Protein AF-A0A9R1W479-F1 (afdb_monomer_lite)

pLDDT: mean 74.71, std 11.77, range [44.03, 88.69]

Organism: Lactuca sativa (NCBI:txid4236)

Structure (mmCIF, N/CA/C/O backbone):
data_AF-A0A9R1W479-F1
#
_entry.id   AF-A0A9R1W479-F1
#
loop_
_atom_site.group_PDB
_atom_site.id
_atom_site.type_symbol
_atom_site.label_atom_id
_atom_site.label_alt_id
_atom_site.label_comp_id
_atom_site.label_asym_id
_atom_site.label_entity_id
_atom_site.label_seq_id
_atom_site.pdbx_PDB_ins_code
_atom_site.Cartn_x
_atom_site.Cartn_y
_atom_site.Cartn_z
_atom_site.occupancy
_atom_site.B_iso_or_equiv
_atom_site.auth_seq_id
_atom_site.auth_comp_id
_atom_site.auth_asym_id
_atom_site.auth_atom_id
_atom_site.pdbx_PDB_model_num
ATOM 1 N N . MET A 1 1 ? -1.456 -1.342 -19.297 1.00 56.75 1 MET A N 1
ATOM 2 C CA . MET A 1 1 ? -1.385 -2.777 -19.645 1.00 56.75 1 MET A CA 1
ATOM 3 C C . MET A 1 1 ? -1.404 -3.567 -18.344 1.00 56.75 1 MET A C 1
ATOM 5 O O . MET A 1 1 ? -0.732 -3.141 -17.411 1.00 56.75 1 MET A O 1
ATOM 9 N N . PHE A 1 2 ? -2.199 -4.636 -18.264 1.00 70.94 2 PHE A N 1
ATOM 10 C CA . PHE A 1 2 ? -2.259 -5.520 -17.095 1.00 70.94 2 PHE A CA 1
ATOM 11 C C . PHE A 1 2 ? -1.906 -6.948 -17.519 1.00 70.94 2 PHE A C 1
ATOM 13 O O . PHE A 1 2 ? -2.294 -7.371 -18.608 1.00 70.94 2 PHE A O 1
ATOM 20 N N . THR A 1 3 ? -1.182 -7.674 -16.677 1.00 74.75 3 THR A N 1
ATOM 21 C CA . THR A 1 3 ? -0.827 -9.084 -16.856 1.00 74.75 3 THR A CA 1
ATOM 22 C C . THR A 1 3 ? -1.346 -9.892 -15.671 1.00 74.75 3 THR A C 1
ATOM 24 O O . THR A 1 3 ? -1.428 -9.390 -14.552 1.00 74.75 3 THR A O 1
ATOM 27 N N . ILE A 1 4 ? -1.753 -11.135 -15.924 1.00 77.50 4 ILE A N 1
ATOM 28 C CA . ILE A 1 4 ? -2.236 -12.050 -14.885 1.00 77.50 4 ILE A CA 1
ATOM 29 C C . ILE A 1 4 ? -1.119 -13.042 -14.584 1.00 77.50 4 ILE A C 1
ATOM 31 O O . ILE A 1 4 ? -0.541 -13.640 -15.490 1.00 77.50 4 ILE A O 1
ATOM 35 N N . GLU A 1 5 ? -0.807 -13.179 -13.306 1.00 79.12 5 GLU A N 1
ATOM 36 C CA . GLU A 1 5 ? 0.248 -14.041 -12.791 1.00 79.12 5 GLU A CA 1
ATOM 37 C C . GLU A 1 5 ? -0.298 -15.439 -12.441 1.00 79.12 5 GLU A C 1
ATOM 39 O O . GLU A 1 5 ? -1.512 -15.647 -12.369 1.00 79.12 5 GLU A O 1
ATOM 44 N N . GLN A 1 6 ? 0.585 -16.425 -12.248 1.00 77.75 6 GLN A N 1
ATOM 45 C CA . GLN A 1 6 ? 0.211 -17.832 -12.055 1.00 77.75 6 GLN A CA 1
ATOM 46 C C . GLN A 1 6 ? -0.726 -18.056 -10.854 1.00 77.75 6 GLN A C 1
ATOM 48 O O . GLN A 1 6 ? -1.545 -18.975 -10.888 1.00 77.75 6 GLN A O 1
ATOM 53 N N . PHE A 1 7 ? -0.668 -17.200 -9.829 1.00 79.38 7 PHE A N 1
ATOM 54 C CA . PHE A 1 7 ? -1.554 -17.253 -8.662 1.00 79.38 7 PHE A 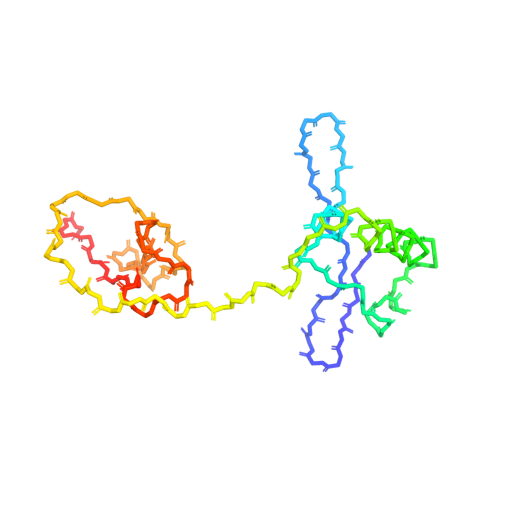CA 1
ATOM 55 C C . PHE A 1 7 ? -2.804 -16.371 -8.804 1.00 79.38 7 PHE A C 1
ATOM 57 O O . PHE A 1 7 ? -3.419 -16.003 -7.807 1.00 79.38 7 PHE A O 1
ATOM 64 N N . SER A 1 8 ? -3.203 -16.037 -10.037 1.00 79.12 8 SER A N 1
ATOM 65 C CA . SER A 1 8 ? -4.355 -15.169 -10.343 1.00 79.12 8 SER A CA 1
ATOM 66 C C . SER A 1 8 ? -4.241 -13.748 -9.779 1.00 79.12 8 SER A C 1
ATOM 68 O O . SER A 1 8 ? -5.241 -13.044 -9.647 1.00 79.12 8 SER A O 1
ATOM 70 N N . ASN A 1 9 ? -3.022 -13.293 -9.486 1.00 81.25 9 ASN A N 1
ATOM 71 C CA . ASN A 1 9 ? -2.770 -11.897 -9.150 1.00 81.25 9 ASN A CA 1
ATOM 72 C C . ASN A 1 9 ? -2.760 -11.053 -10.432 1.00 81.25 9 ASN A C 1
ATOM 74 O O . ASN A 1 9 ? -2.122 -11.424 -11.419 1.00 81.25 9 ASN A O 1
ATOM 78 N N . LEU A 1 10 ? -3.433 -9.902 -10.411 1.00 85.06 10 LEU A N 1
ATOM 79 C CA . LEU A 1 10 ? -3.390 -8.924 -11.497 1.00 85.06 10 LEU A CA 1
ATOM 80 C C . LEU A 1 10 ? -2.239 -7.939 -11.255 1.00 85.06 10 LEU A C 1
ATOM 82 O O . LEU A 1 10 ? -2.209 -7.256 -10.233 1.00 85.06 10 LEU A O 1
ATOM 86 N N . ILE A 1 11 ? -1.314 -7.836 -12.205 1.00 83.06 11 ILE A N 1
ATOM 87 C CA . ILE A 1 11 ? -0.179 -6.910 -12.164 1.00 83.06 11 ILE A CA 1
ATOM 88 C C . ILE A 1 11 ? -0.380 -5.842 -13.237 1.00 83.06 11 ILE A C 1
ATOM 90 O O . ILE A 1 11 ? -0.671 -6.151 -14.388 1.00 83.06 11 ILE A O 1
ATOM 94 N N . GLY A 1 12 ? -0.193 -4.571 -12.893 1.00 84.75 12 GLY A N 1
ATOM 95 C CA . GLY A 1 12 ? -0.149 -3.498 -13.881 1.00 84.75 12 GLY A CA 1
ATOM 96 C C . GLY A 1 12 ? 0.151 -2.139 -13.271 1.00 84.75 12 GLY A C 1
ATOM 97 O O . GLY A 1 12 ? 0.397 -2.015 -12.072 1.00 84.75 12 GLY A O 1
ATOM 98 N N . SER A 1 13 ? 0.143 -1.120 -14.124 1.00 83.69 13 SER A N 1
ATOM 99 C CA . SER A 1 13 ? 0.418 0.261 -13.727 1.00 83.69 13 SER A CA 1
ATOM 100 C C . SER A 1 13 ? -0.869 0.986 -13.344 1.00 83.69 13 SER A C 1
ATOM 102 O O . SER A 1 13 ? -1.862 0.920 -14.071 1.00 83.69 13 SER A O 1
ATOM 104 N N . VAL A 1 14 ? -0.832 1.715 -12.228 1.00 88.12 14 VAL A N 1
ATOM 105 C CA . VAL A 1 14 ? -1.948 2.532 -11.739 1.00 88.12 14 VAL A CA 1
ATOM 106 C C . VAL A 1 14 ? -1.584 4.004 -11.883 1.00 88.12 14 VAL A C 1
ATOM 108 O O . VAL A 1 14 ? -0.592 4.466 -11.318 1.00 88.12 14 VAL A O 1
ATOM 111 N N . TYR A 1 15 ? -2.416 4.732 -12.626 1.00 88.12 15 TYR A N 1
ATOM 112 C CA . TYR A 1 15 ? -2.314 6.176 -12.797 1.00 88.12 15 TYR A CA 1
ATOM 113 C C . TYR A 1 15 ? -3.508 6.845 -12.136 1.00 88.12 15 TYR A C 1
ATOM 115 O O . TYR A 1 15 ? -4.636 6.370 -12.268 1.00 88.12 15 TYR A O 1
ATOM 123 N N . TYR A 1 16 ? -3.262 7.955 -11.454 1.00 87.75 16 TYR A N 1
ATOM 124 C CA . TYR A 1 16 ? -4.319 8.778 -10.886 1.00 87.75 16 TYR A CA 1
ATOM 125 C C . TYR A 1 16 ? -4.114 10.242 -11.269 1.00 87.75 16 TYR A C 1
ATOM 127 O O . TYR A 1 16 ? -2.986 10.709 -11.433 1.00 87.75 16 TYR A O 1
ATOM 135 N N . SER A 1 17 ? -5.218 10.958 -11.458 1.00 87.94 17 SER A N 1
ATOM 136 C CA . SER A 1 17 ? -5.216 12.392 -11.733 1.00 87.94 17 SER A CA 1
ATOM 137 C C . SER A 1 17 ? -5.209 13.154 -10.413 1.00 87.94 17 SER A C 1
ATOM 139 O O . SER A 1 17 ? -6.198 13.135 -9.682 1.00 87.94 17 SER A O 1
ATOM 141 N N . ASP A 1 18 ? -4.100 13.821 -10.116 1.00 76.88 18 ASP A N 1
ATOM 142 C CA . ASP A 1 18 ? -3.984 14.759 -8.999 1.00 76.88 18 ASP A CA 1
ATOM 143 C C . ASP A 1 18 ? -3.790 16.159 -9.587 1.00 76.88 18 ASP A C 1
ATOM 145 O O . ASP A 1 18 ? -2.665 16.605 -9.837 1.00 76.88 18 ASP A O 1
ATOM 149 N N . GLY A 1 19 ? -4.914 16.786 -9.945 1.00 79.00 19 GLY A N 1
ATOM 150 C CA . GLY A 1 19 ? -4.951 18.023 -10.727 1.00 79.00 19 GLY A CA 1
ATOM 151 C C . GLY A 1 19 ? -4.759 17.785 -12.230 1.00 79.00 19 GLY A C 1
ATOM 152 O O . GLY A 1 19 ? -5.358 16.877 -12.803 1.00 79.00 19 GLY A O 1
ATOM 153 N N . GLU A 1 20 ? -3.930 18.608 -12.880 1.00 73.19 20 GLU A N 1
ATOM 154 C CA . GLU A 1 20 ? -3.738 18.607 -14.344 1.00 73.19 20 GLU A CA 1
ATOM 155 C C . GLU A 1 20 ? -2.803 17.504 -14.876 1.00 73.19 20 GLU A C 1
ATOM 157 O O . GLU A 1 20 ? -2.686 17.330 -16.088 1.00 73.19 20 GLU A O 1
ATOM 162 N N . SER A 1 21 ? -2.132 16.739 -14.005 1.00 75.19 21 SER A N 1
ATOM 163 C CA . SER A 1 21 ? -1.159 15.719 -14.425 1.00 75.19 21 SER A CA 1
ATOM 164 C C . SER A 1 21 ? -1.543 14.315 -13.962 1.00 75.19 21 SER A C 1
ATOM 166 O O . SER A 1 21 ? -1.898 14.096 -12.801 1.00 75.19 21 SER A O 1
ATOM 168 N N . ALA A 1 22 ? -1.453 13.348 -14.880 1.00 80.75 22 ALA A N 1
ATOM 169 C CA . ALA A 1 22 ? -1.548 11.933 -14.549 1.00 80.75 22 ALA A CA 1
ATOM 170 C C . ALA A 1 22 ? -0.264 11.517 -13.829 1.00 80.75 22 ALA A C 1
ATOM 172 O O . ALA A 1 22 ? 0.823 11.551 -14.411 1.00 80.75 22 ALA A O 1
ATOM 173 N N . LYS A 1 23 ? -0.388 11.133 -12.560 1.00 83.69 23 LYS A N 1
ATOM 174 C CA . LYS A 1 23 ? 0.741 10.672 -11.764 1.00 83.69 23 LYS A CA 1
ATOM 175 C C . LYS A 1 23 ? 0.760 9.151 -11.694 1.00 83.69 23 LYS A C 1
ATOM 177 O O . LYS A 1 23 ? -0.274 8.507 -11.523 1.00 83.69 23 LYS A O 1
ATOM 182 N N . ASP A 1 24 ? 1.956 8.589 -11.816 1.00 86.50 24 ASP A N 1
ATOM 183 C CA . ASP A 1 24 ? 2.200 7.159 -11.639 1.00 86.50 24 ASP A CA 1
ATOM 184 C C . ASP A 1 24 ? 2.302 6.840 -10.141 1.00 86.50 24 ASP A C 1
ATOM 186 O O . ASP A 1 24 ? 3.157 7.384 -9.430 1.00 86.50 24 ASP A O 1
ATOM 190 N N . LEU A 1 25 ? 1.418 5.967 -9.655 1.00 87.25 25 LEU A N 1
ATOM 191 C CA . LEU A 1 25 ? 1.386 5.570 -8.250 1.00 87.25 25 LEU A CA 1
ATOM 192 C C . LEU A 1 25 ? 2.649 4.799 -7.847 1.00 87.25 25 LEU A C 1
ATOM 194 O O . LEU A 1 25 ? 3.199 5.038 -6.772 1.00 87.25 25 LEU A O 1
ATOM 198 N N . ALA A 1 26 ? 3.138 3.898 -8.704 1.00 86.88 26 ALA A N 1
ATOM 199 C CA . ALA A 1 26 ? 4.316 3.091 -8.403 1.00 86.88 26 ALA A CA 1
ATOM 200 C C . ALA A 1 26 ? 5.566 3.970 -8.292 1.00 86.88 26 ALA A C 1
ATOM 202 O O . ALA A 1 26 ? 6.391 3.761 -7.400 1.00 86.88 26 ALA A O 1
ATOM 203 N N . MET A 1 27 ? 5.672 4.992 -9.148 1.00 85.75 27 MET A N 1
ATOM 204 C CA . MET A 1 27 ? 6.772 5.954 -9.092 1.00 85.75 27 MET A CA 1
ATOM 205 C C . MET A 1 27 ? 6.810 6.684 -7.748 1.00 85.75 27 MET A C 1
ATOM 207 O O . MET A 1 27 ? 7.832 6.664 -7.065 1.00 85.75 27 MET A O 1
ATOM 211 N N . GLN A 1 28 ? 5.679 7.246 -7.318 1.00 86.75 28 GLN A N 1
ATOM 212 C CA . GLN A 1 28 ? 5.616 7.986 -6.057 1.00 86.75 28 GLN A CA 1
ATOM 213 C C . GLN A 1 28 ? 5.875 7.114 -4.835 1.00 86.75 28 GLN A C 1
ATOM 215 O O . GLN A 1 28 ? 6.516 7.562 -3.885 1.00 86.75 28 GLN A O 1
ATOM 220 N N . LEU A 1 29 ? 5.399 5.868 -4.834 1.00 86.62 29 LEU A N 1
ATOM 221 C CA . LEU A 1 29 ? 5.667 4.946 -3.732 1.00 86.62 29 LEU A CA 1
ATOM 222 C C . LEU A 1 29 ? 7.161 4.614 -3.624 1.00 86.62 29 LEU A C 1
ATOM 224 O O . LEU A 1 29 ? 7.674 4.485 -2.513 1.00 86.62 29 LEU A O 1
ATOM 228 N N . ILE A 1 30 ? 7.874 4.496 -4.748 1.00 86.12 30 ILE A N 1
ATOM 229 C CA . ILE A 1 30 ? 9.322 4.246 -4.756 1.00 86.12 30 ILE A CA 1
ATOM 230 C C . ILE A 1 30 ? 10.105 5.502 -4.358 1.00 86.12 30 ILE A C 1
ATOM 232 O O . ILE A 1 30 ? 11.016 5.405 -3.532 1.00 86.12 30 ILE A O 1
ATOM 236 N N . GLU A 1 31 ? 9.740 6.670 -4.893 1.00 83.75 31 GLU A N 1
ATOM 237 C CA . GLU A 1 31 ? 10.362 7.958 -4.553 1.00 83.75 31 GLU A CA 1
ATOM 238 C C . GLU A 1 31 ? 10.238 8.270 -3.056 1.00 83.75 31 GLU A C 1
ATOM 240 O O . GLU A 1 31 ? 11.228 8.626 -2.416 1.00 83.75 31 GLU A O 1
ATOM 245 N N . ASN A 1 32 ? 9.056 8.034 -2.476 1.00 80.44 32 ASN A N 1
ATOM 246 C CA . ASN A 1 32 ? 8.789 8.213 -1.047 1.00 80.44 32 ASN A CA 1
ATOM 247 C C . ASN A 1 32 ? 9.198 7.006 -0.180 1.00 80.44 32 ASN A C 1
ATOM 249 O O . ASN A 1 32 ? 8.970 7.012 1.027 1.00 80.44 32 ASN A O 1
ATOM 253 N N . ARG A 1 33 ? 9.807 5.963 -0.767 1.00 77.12 33 ARG A N 1
ATOM 254 C CA . ARG A 1 33 ? 10.286 4.750 -0.071 1.00 77.12 33 ARG A CA 1
ATOM 255 C C . ARG A 1 33 ? 9.208 3.953 0.680 1.00 77.12 33 ARG A C 1
ATOM 257 O O . ARG A 1 33 ? 9.539 3.201 1.594 1.00 77.12 33 ARG A O 1
ATOM 264 N N . TYR A 1 34 ? 7.953 4.031 0.246 1.00 76.69 34 TYR A N 1
ATOM 265 C CA . TYR A 1 34 ? 6.873 3.140 0.690 1.00 76.69 34 TYR A CA 1
ATOM 266 C C . TYR A 1 34 ? 6.868 1.793 -0.045 1.00 76.69 34 TYR A C 1
ATOM 268 O O . TYR A 1 34 ? 6.295 0.825 0.446 1.00 76.69 34 TYR A O 1
ATOM 276 N N . ALA A 1 35 ? 7.530 1.711 -1.201 1.00 82.56 35 ALA A N 1
ATOM 277 C CA . ALA A 1 35 ? 7.690 0.482 -1.971 1.00 82.56 35 ALA A CA 1
ATOM 278 C C . ALA A 1 35 ? 9.159 0.230 -2.344 1.00 82.56 35 ALA A C 1
ATOM 280 O O . ALA A 1 35 ? 9.990 1.141 -2.384 1.00 82.56 35 ALA A O 1
ATOM 281 N N . LYS A 1 36 ? 9.479 -1.035 -2.633 1.00 83.06 36 LYS A N 1
ATOM 282 C CA . LYS A 1 36 ? 10.790 -1.476 -3.121 1.00 83.06 36 LYS A CA 1
ATOM 283 C C . LYS A 1 36 ? 10.654 -1.964 -4.559 1.00 83.06 36 LYS A C 1
ATOM 285 O O . LYS A 1 36 ? 9.696 -2.659 -4.888 1.00 83.06 36 LYS A O 1
ATOM 290 N N . TYR A 1 37 ? 11.651 -1.669 -5.388 1.00 82.81 37 TYR A N 1
ATOM 291 C CA . TYR A 1 37 ? 11.757 -2.285 -6.705 1.00 82.81 37 TYR A CA 1
ATOM 292 C C . TYR A 1 37 ? 12.057 -3.786 -6.562 1.00 82.81 37 TYR A C 1
ATOM 294 O O . TYR A 1 37 ? 13.039 -4.187 -5.927 1.00 82.81 37 TYR A O 1
ATOM 302 N N . VAL A 1 38 ? 11.214 -4.621 -7.166 1.00 84.00 38 VAL A N 1
ATOM 303 C CA . VAL A 1 38 ? 11.396 -6.074 -7.225 1.00 84.00 38 VAL A CA 1
ATOM 304 C C . VAL A 1 38 ? 11.651 -6.456 -8.676 1.00 84.00 38 VAL A C 1
ATOM 306 O O . VAL A 1 38 ? 10.840 -6.191 -9.556 1.00 84.00 38 VAL A O 1
ATOM 309 N N . GLU A 1 39 ? 12.804 -7.071 -8.933 1.00 80.00 39 GLU A N 1
ATOM 310 C CA . GLU A 1 39 ? 13.256 -7.365 -10.297 1.00 80.00 39 GLU A CA 1
ATOM 311 C C . GLU A 1 39 ? 12.320 -8.326 -11.037 1.00 80.00 39 GLU A C 1
ATOM 313 O O . GLU A 1 39 ? 12.071 -8.142 -12.225 1.00 80.00 39 GLU A O 1
ATOM 318 N N . TRP A 1 40 ? 11.748 -9.297 -10.321 1.00 78.81 40 TRP A N 1
ATOM 319 C CA . TRP A 1 40 ? 10.830 -10.275 -10.899 1.00 78.81 40 TRP A CA 1
ATOM 320 C C . TRP A 1 40 ? 9.484 -9.673 -11.330 1.00 78.81 40 TRP A C 1
ATOM 322 O O . TRP A 1 40 ? 8.985 -10.025 -12.389 1.00 78.81 40 TRP A O 1
ATOM 332 N N . SER A 1 41 ? 8.904 -8.734 -10.575 1.00 73.81 41 SER A N 1
ATOM 333 C CA . SER A 1 41 ? 7.666 -8.067 -11.013 1.00 73.81 41 SER A CA 1
ATOM 334 C C . SER A 1 41 ? 7.936 -7.036 -12.110 1.00 73.81 41 SER A C 1
ATOM 336 O O . SER A 1 41 ? 7.117 -6.843 -13.003 1.00 73.81 41 SER A O 1
ATOM 338 N N . ALA A 1 42 ? 9.114 -6.412 -12.092 1.00 75.69 42 ALA A N 1
ATOM 339 C CA . ALA A 1 42 ? 9.511 -5.438 -13.098 1.00 75.69 42 ALA A CA 1
ATOM 340 C C . ALA A 1 42 ? 9.903 -6.062 -14.450 1.00 75.69 42 ALA A C 1
ATOM 342 O O . ALA A 1 42 ? 9.928 -5.351 -15.454 1.00 75.69 42 ALA A O 1
ATOM 343 N N . SER A 1 43 ? 10.210 -7.365 -14.511 1.00 76.56 43 SER A N 1
ATOM 344 C CA . SER A 1 43 ? 10.436 -8.072 -15.783 1.00 76.56 43 SER A CA 1
ATOM 345 C C . SER A 1 43 ? 9.147 -8.271 -16.587 1.00 76.56 43 SER A C 1
ATOM 347 O O . SER A 1 43 ? 9.218 -8.451 -17.798 1.00 76.56 43 SER A O 1
ATOM 349 N N . MET A 1 44 ? 7.987 -8.172 -15.928 1.00 72.25 44 MET A N 1
ATOM 350 C CA . MET A 1 44 ? 6.655 -8.246 -16.539 1.00 72.25 44 MET A CA 1
ATOM 351 C C . MET A 1 44 ? 6.162 -6.886 -17.068 1.00 72.25 44 MET A C 1
ATOM 353 O O . MET A 1 44 ? 5.052 -6.796 -17.589 1.00 72.25 44 MET A O 1
ATOM 357 N N . MET A 1 45 ? 6.962 -5.824 -16.911 1.00 73.88 45 MET A N 1
ATOM 358 C CA . MET A 1 45 ? 6.668 -4.464 -17.369 1.00 73.88 45 MET A CA 1
ATOM 359 C C . MET A 1 45 ? 7.506 -4.099 -18.599 1.00 73.88 45 MET A C 1
ATOM 361 O O . MET A 1 45 ? 8.534 -4.714 -18.878 1.00 73.88 45 MET A O 1
ATOM 365 N N . GLU A 1 46 ? 7.106 -3.038 -19.300 1.00 78.19 46 GLU A N 1
ATOM 366 C CA . GLU A 1 46 ? 7.896 -2.474 -20.396 1.00 78.19 46 GLU A CA 1
ATOM 367 C C . GLU A 1 46 ? 9.290 -2.021 -19.930 1.00 78.19 46 GLU A C 1
ATOM 369 O O . GLU A 1 46 ? 9.477 -1.471 -18.837 1.00 78.19 46 GLU A O 1
ATOM 374 N N . ASP A 1 47 ? 10.282 -2.205 -20.805 1.00 78.12 47 ASP A N 1
ATOM 375 C CA . ASP A 1 47 ? 11.692 -1.921 -20.527 1.00 78.12 47 ASP A CA 1
ATOM 376 C C . ASP A 1 47 ? 11.941 -0.476 -20.064 1.00 78.12 47 ASP A C 1
ATOM 378 O O . ASP A 1 47 ? 12.821 -0.230 -19.230 1.00 78.12 47 ASP A O 1
ATOM 382 N N . GLU A 1 48 ? 11.180 0.485 -20.594 1.00 78.81 48 GLU A N 1
ATOM 383 C CA . GLU A 1 48 ? 11.296 1.896 -20.230 1.00 78.81 48 GLU A CA 1
ATOM 384 C C . GLU A 1 48 ? 10.804 2.157 -18.799 1.00 78.81 48 GLU A C 1
ATOM 386 O O . GLU A 1 48 ? 11.509 2.796 -18.010 1.00 78.81 48 GLU A O 1
ATOM 391 N N . ALA A 1 49 ? 9.644 1.604 -18.428 1.00 78.94 49 ALA A N 1
ATOM 392 C CA . ALA A 1 49 ? 9.093 1.707 -17.078 1.00 78.94 49 ALA A CA 1
ATOM 393 C C . ALA A 1 49 ? 10.034 1.063 -16.048 1.00 78.94 49 ALA A C 1
ATOM 395 O O . ALA A 1 49 ? 10.343 1.659 -15.013 1.00 78.94 49 ALA A O 1
ATOM 396 N N . ARG A 1 50 ? 10.599 -0.103 -16.385 1.00 82.31 50 ARG A N 1
ATOM 397 C CA . ARG A 1 50 ? 11.589 -0.799 -15.556 1.00 82.31 50 ARG A CA 1
ATOM 398 C C . ARG A 1 50 ? 12.819 0.063 -15.263 1.00 82.31 50 ARG A C 1
ATOM 400 O O . ARG A 1 50 ? 13.273 0.134 -14.119 1.00 82.31 50 ARG A O 1
ATOM 407 N N . ARG A 1 51 ? 13.376 0.726 -16.284 1.00 83.50 51 ARG A N 1
ATOM 408 C CA . ARG A 1 51 ? 14.547 1.607 -16.115 1.00 83.50 51 ARG A CA 1
ATOM 409 C C . ARG A 1 51 ? 14.217 2.811 -15.236 1.00 83.50 51 ARG A C 1
ATOM 411 O O . ARG A 1 51 ? 15.006 3.121 -14.346 1.00 83.50 51 ARG A O 1
ATOM 418 N N . LYS A 1 52 ? 13.058 3.446 -15.444 1.00 85.69 52 LYS A N 1
ATOM 419 C CA . LYS A 1 52 ? 12.622 4.607 -14.651 1.00 85.69 52 LYS A CA 1
ATOM 420 C C . LYS A 1 52 ? 12.487 4.258 -13.165 1.00 85.69 52 LYS A C 1
ATOM 422 O O . LYS A 1 52 ? 13.092 4.934 -12.337 1.00 85.69 52 LYS A O 1
ATO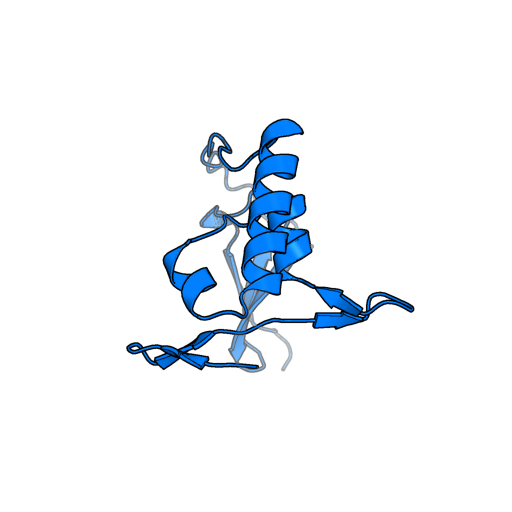M 427 N N . LEU A 1 53 ? 11.809 3.156 -12.830 1.00 84.38 53 LEU A N 1
ATOM 428 C CA . LEU A 1 53 ? 11.639 2.715 -11.436 1.00 84.38 53 LEU A CA 1
ATOM 429 C C . LEU A 1 53 ? 12.978 2.356 -10.770 1.00 84.38 53 LEU A C 1
ATOM 431 O O . LEU A 1 53 ? 13.204 2.696 -9.609 1.00 84.38 53 LEU A O 1
ATOM 435 N N . ARG A 1 54 ? 13.907 1.725 -11.504 1.00 84.75 54 ARG A N 1
ATOM 436 C CA . ARG A 1 54 ? 15.250 1.399 -10.992 1.00 84.75 54 ARG A CA 1
ATOM 437 C C . ARG A 1 54 ? 16.076 2.653 -10.694 1.00 84.75 54 ARG A C 1
ATOM 439 O O . ARG A 1 54 ? 16.775 2.700 -9.684 1.00 84.75 54 ARG A O 1
ATOM 446 N N . VAL A 1 55 ? 16.005 3.668 -11.556 1.00 86.69 55 VAL A N 1
ATOM 447 C CA . VAL A 1 55 ? 16.682 4.956 -11.333 1.00 86.69 55 VAL A CA 1
ATOM 448 C C . VAL A 1 55 ? 16.068 5.687 -10.139 1.00 86.69 55 VAL A C 1
ATOM 450 O O . VAL A 1 55 ? 16.815 6.127 -9.264 1.00 86.69 55 VAL A O 1
ATOM 453 N N . ALA A 1 56 ? 14.737 5.752 -10.054 1.00 84.69 56 ALA A N 1
ATOM 454 C CA . ALA A 1 56 ? 14.028 6.361 -8.930 1.00 84.69 56 ALA A CA 1
ATOM 455 C C . ALA A 1 56 ? 14.385 5.687 -7.596 1.00 84.69 56 ALA A C 1
A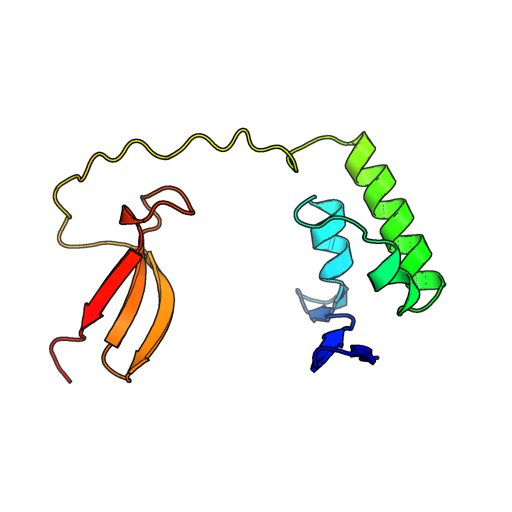TOM 457 O O . ALA A 1 56 ? 14.691 6.373 -6.623 1.00 84.69 56 ALA A O 1
ATOM 458 N N . GLU A 1 57 ? 14.472 4.353 -7.558 1.00 83.25 57 GLU A N 1
ATOM 459 C CA . GLU A 1 57 ? 14.882 3.627 -6.352 1.00 83.25 57 GLU A CA 1
ATOM 460 C C . GLU A 1 57 ? 16.323 3.973 -5.932 1.00 83.25 57 GLU A C 1
ATOM 462 O O . GLU A 1 57 ? 16.609 4.143 -4.746 1.00 83.25 57 GLU A O 1
ATOM 467 N N . LEU A 1 58 ? 17.251 4.102 -6.888 1.00 83.19 58 LEU A N 1
ATOM 468 C CA . LEU A 1 58 ? 18.640 4.487 -6.611 1.00 83.19 58 LEU A CA 1
ATOM 469 C C . LEU A 1 58 ? 18.753 5.929 -6.105 1.00 83.19 58 LEU A C 1
ATOM 471 O O . LEU A 1 58 ? 19.562 6.198 -5.215 1.00 83.19 58 LEU A O 1
ATOM 475 N N . LEU A 1 59 ? 17.946 6.844 -6.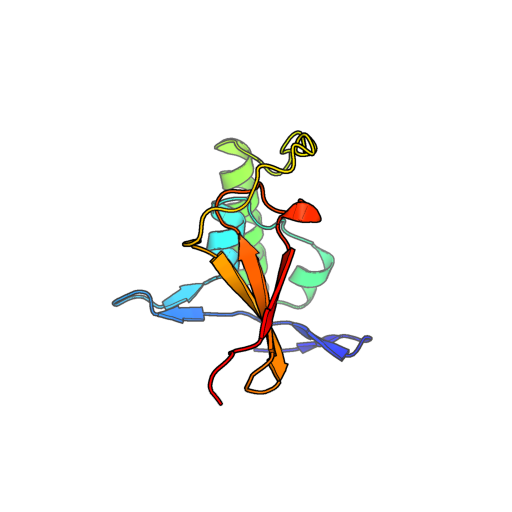643 1.00 81.88 59 LEU A N 1
ATOM 476 C CA . LEU A 1 59 ? 17.864 8.225 -6.166 1.00 81.88 59 LEU A CA 1
ATOM 477 C C . LEU A 1 59 ? 17.283 8.276 -4.748 1.00 81.88 59 LEU A C 1
ATOM 479 O O . LEU A 1 59 ? 17.918 8.833 -3.854 1.00 81.88 59 LEU A O 1
ATOM 483 N N . ALA A 1 60 ? 16.171 7.582 -4.506 1.00 77.06 60 ALA A N 1
ATOM 484 C CA . ALA A 1 60 ? 15.523 7.484 -3.199 1.00 77.06 60 ALA A CA 1
ATOM 485 C C . ALA A 1 60 ? 16.383 6.744 -2.149 1.00 77.06 60 ALA A C 1
ATOM 487 O O . ALA A 1 60 ? 16.242 6.933 -0.937 1.00 77.06 60 ALA A O 1
ATOM 488 N N . LYS A 1 61 ? 17.315 5.882 -2.584 1.00 74.81 61 LYS A N 1
ATOM 489 C CA . LYS A 1 61 ? 18.355 5.281 -1.728 1.00 74.81 61 LYS A CA 1
ATOM 490 C C . LYS A 1 61 ? 19.393 6.301 -1.270 1.00 74.81 61 LYS A C 1
ATOM 492 O O . LYS A 1 61 ? 19.836 6.217 -0.126 1.00 74.81 61 LYS A O 1
ATOM 497 N N . LYS A 1 62 ? 19.755 7.260 -2.125 1.00 75.06 62 LYS A N 1
ATOM 498 C CA . LYS A 1 62 ? 20.746 8.301 -1.816 1.00 75.06 62 LYS A CA 1
ATOM 499 C C . LYS A 1 62 ? 20.192 9.399 -0.904 1.00 75.06 62 LYS A C 1
ATOM 501 O O . LYS A 1 62 ? 20.944 9.921 -0.089 1.00 75.06 62 LYS A O 1
ATOM 506 N N . THR A 1 63 ? 18.902 9.719 -0.997 1.00 68.12 63 THR A N 1
ATOM 507 C CA . THR A 1 63 ? 18.271 10.838 -0.269 1.00 68.12 63 THR A CA 1
ATOM 508 C C . THR A 1 63 ? 17.779 10.518 1.156 1.00 68.12 63 THR A C 1
ATOM 510 O O . THR A 1 63 ? 17.452 11.453 1.874 1.00 68.12 63 THR A O 1
ATOM 513 N N . LYS A 1 64 ? 17.854 9.248 1.612 1.00 64.75 64 LYS A N 1
ATOM 514 C CA . LYS A 1 64 ? 17.569 8.741 2.989 1.00 64.75 64 LYS A CA 1
ATOM 515 C C . LYS A 1 64 ? 16.117 8.902 3.505 1.00 64.75 64 LYS A C 1
ATOM 517 O O . LYS A 1 64 ? 15.720 10.009 3.821 1.00 64.75 64 LYS A O 1
ATOM 522 N N . LEU A 1 65 ? 15.420 7.776 3.769 1.00 55.81 65 LEU A N 1
ATOM 523 C CA . LEU A 1 65 ? 14.712 7.388 5.023 1.00 55.81 65 LEU A CA 1
ATOM 524 C C . LEU A 1 65 ? 13.788 6.153 4.806 1.00 55.81 65 LEU A C 1
ATOM 526 O O . LEU A 1 65 ? 13.087 6.052 3.811 1.00 55.81 65 LEU A O 1
ATOM 530 N N . TRP A 1 66 ? 13.792 5.231 5.781 1.00 53.44 66 TRP A N 1
ATOM 531 C CA . TRP A 1 6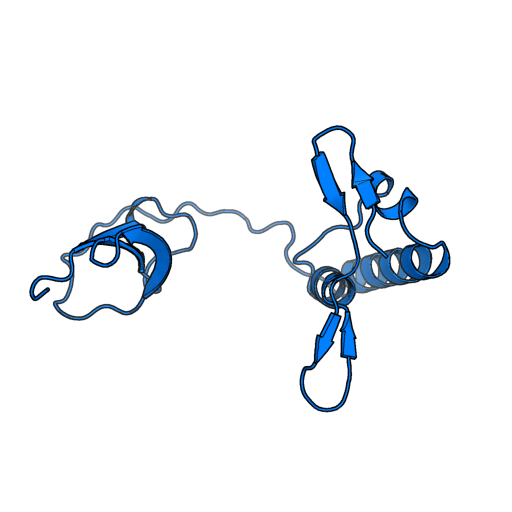6 ? 12.592 4.538 6.300 1.00 53.44 66 TRP A CA 1
ATOM 532 C C . TRP A 1 66 ? 12.042 3.191 5.782 1.00 53.44 66 TRP A C 1
ATOM 534 O O . TRP A 1 66 ? 11.004 2.790 6.289 1.00 53.44 66 TRP A O 1
ATOM 544 N N . LEU A 1 67 ? 12.716 2.374 4.955 1.00 55.09 67 LEU A N 1
ATOM 545 C CA . LEU A 1 67 ? 12.280 0.948 4.886 1.00 55.09 67 LEU A CA 1
ATOM 546 C C . LEU A 1 67 ? 12.641 0.151 6.165 1.00 55.09 67 LEU A C 1
ATOM 548 O O . LEU A 1 67 ? 12.255 -1.002 6.313 1.00 55.09 67 LEU A O 1
ATOM 552 N N . CYS A 1 68 ? 13.373 0.783 7.090 1.00 48.38 68 CYS A N 1
ATOM 553 C CA . CYS A 1 68 ? 13.652 0.288 8.433 1.00 48.38 68 CYS A CA 1
ATOM 554 C C . CYS A 1 68 ? 13.076 1.262 9.467 1.00 48.38 68 CYS A C 1
ATOM 556 O O . CYS A 1 68 ? 13.820 1.955 10.168 1.00 48.38 68 CYS A O 1
ATOM 558 N N . THR A 1 69 ? 11.754 1.336 9.588 1.00 47.41 69 THR A N 1
ATOM 559 C CA . THR A 1 69 ? 11.190 1.617 10.906 1.00 47.41 69 THR A CA 1
ATOM 560 C C . THR A 1 69 ? 11.714 0.565 11.857 1.00 47.41 69 THR A C 1
ATOM 562 O O . THR A 1 69 ? 11.514 -0.630 11.654 1.00 47.41 69 THR A O 1
ATOM 565 N N . LYS A 1 70 ? 12.392 0.996 12.918 1.00 53.41 70 LYS A N 1
ATOM 566 C CA . LYS A 1 70 ? 12.468 0.190 14.131 1.00 53.41 70 LYS A CA 1
ATOM 567 C C . LYS A 1 70 ? 11.022 0.059 14.594 1.00 53.41 70 LYS A C 1
ATOM 569 O O . LYS A 1 70 ? 10.514 0.987 15.211 1.00 53.41 70 LYS A O 1
ATOM 574 N N . TYR A 1 71 ? 10.334 -0.999 14.172 1.00 54.66 71 TYR A N 1
ATOM 575 C CA . TYR A 1 71 ? 9.003 -1.302 14.668 1.00 54.66 71 TYR A CA 1
ATOM 576 C C . TYR A 1 71 ? 9.127 -1.410 16.187 1.00 54.66 71 TYR A C 1
ATOM 578 O O . TYR A 1 71 ? 9.750 -2.338 16.703 1.00 54.66 71 TYR A O 1
ATOM 586 N N . VAL A 1 72 ? 8.637 -0.392 16.888 1.00 57.41 72 VAL A N 1
ATOM 587 C CA . VAL A 1 72 ? 8.520 -0.408 18.338 1.00 57.41 72 VAL A CA 1
ATOM 588 C C . VAL A 1 72 ? 7.068 -0.777 18.599 1.00 57.41 72 VAL A C 1
ATOM 590 O O . VAL A 1 72 ? 6.189 -0.004 18.209 1.00 57.41 72 VAL A O 1
ATOM 593 N N . PRO A 1 73 ? 6.798 -1.957 19.181 1.00 50.59 73 PRO A N 1
ATOM 594 C CA . PRO A 1 73 ? 5.437 -2.361 19.469 1.00 50.59 73 PRO A CA 1
ATOM 595 C C . PRO A 1 73 ? 4.787 -1.309 20.379 1.00 50.59 73 PRO A C 1
ATOM 597 O O . PRO A 1 73 ? 5.407 -0.880 21.359 1.00 50.59 73 PRO A O 1
ATOM 600 N N . PRO A 1 74 ? 3.559 -0.877 20.069 1.00 54.62 74 PRO A N 1
ATOM 601 C CA . PRO A 1 74 ? 2.806 0.033 20.918 1.00 54.62 74 PRO A CA 1
ATOM 602 C C . PRO A 1 74 ? 2.647 -0.563 22.312 1.00 54.62 74 PRO A C 1
ATOM 604 O O . PRO A 1 74 ? 2.199 -1.700 22.455 1.00 54.62 74 PRO A O 1
ATOM 607 N N . THR A 1 75 ? 3.000 0.190 23.352 1.00 54.47 75 THR A N 1
ATOM 608 C CA . THR A 1 75 ? 2.725 -0.218 24.729 1.00 54.47 75 THR A CA 1
ATOM 609 C C . THR A 1 75 ? 1.215 -0.289 24.930 1.00 54.47 75 THR A C 1
ATOM 611 O O . THR A 1 75 ? 0.504 0.706 24.784 1.00 54.47 75 THR A O 1
ATOM 614 N N . THR A 1 76 ? 0.730 -1.490 25.240 1.00 48.25 76 THR A N 1
ATOM 615 C CA . THR A 1 76 ? -0.681 -1.825 25.445 1.00 48.25 76 THR A CA 1
ATOM 616 C C . THR A 1 76 ? -1.197 -1.188 26.733 1.00 48.25 76 THR A C 1
ATOM 618 O O . THR A 1 76 ? -1.341 -1.843 27.757 1.00 48.25 76 THR A O 1
ATOM 621 N N . ASN A 1 77 ? -1.459 0.115 26.697 1.00 44.03 77 ASN A N 1
ATOM 622 C CA . ASN A 1 77 ? -2.176 0.805 27.757 1.00 44.03 77 ASN A CA 1
ATOM 623 C C . ASN A 1 77 ? -3.574 1.116 27.235 1.00 44.03 77 ASN A C 1
ATOM 625 O O . ASN A 1 77 ? -3.799 2.130 26.577 1.00 44.03 77 ASN A O 1
ATOM 629 N N . SER A 1 78 ? -4.506 0.208 27.512 1.00 51.84 78 SER A N 1
ATOM 630 C CA . SER A 1 78 ? -5.941 0.406 27.334 1.00 51.84 78 SER A CA 1
ATOM 631 C C . SER A 1 78 ? -6.392 1.594 28.188 1.00 51.84 78 SER A C 1
ATOM 633 O O . SER A 1 78 ? -6.659 1.448 29.382 1.00 51.84 78 SER A O 1
ATOM 635 N N . LYS A 1 79 ? -6.429 2.793 27.601 1.00 52.19 79 LYS A N 1
ATOM 636 C CA . LYS A 1 79 ? -7.133 3.928 28.200 1.00 52.19 79 LYS A CA 1
ATOM 637 C C . LYS A 1 79 ? -8.631 3.726 28.006 1.00 52.19 79 LYS A C 1
ATOM 639 O O . LYS A 1 79 ? -9.066 3.295 26.942 1.00 52.19 79 LYS A O 1
ATOM 644 N N . ALA A 1 80 ? -9.394 4.046 29.048 1.00 51.12 80 ALA A N 1
ATOM 645 C CA . ALA A 1 80 ? -10.842 4.140 28.970 1.00 51.12 80 ALA A CA 1
ATOM 646 C C . ALA A 1 80 ? -11.230 5.094 27.827 1.00 51.12 80 ALA A C 1
ATOM 648 O O . ALA A 1 80 ? -10.678 6.190 27.706 1.00 51.12 80 ALA A O 1
ATOM 649 N N . ILE A 1 81 ? -12.115 4.602 26.967 1.00 55.34 81 ILE A N 1
ATOM 650 C CA . ILE A 1 81 ? -12.503 5.176 25.680 1.00 55.34 81 ILE A CA 1
ATOM 651 C C . ILE A 1 81 ? -13.366 6.418 25.941 1.00 55.34 81 ILE A C 1
ATOM 653 O O . ILE A 1 81 ? -14.317 6.352 26.714 1.00 55.34 81 ILE A O 1
ATOM 657 N N . SER A 1 82 ? -13.013 7.555 25.338 1.00 60.34 82 SER A N 1
ATOM 658 C CA . SER A 1 82 ? -13.865 8.748 25.325 1.00 60.34 82 SER A CA 1
ATOM 659 C C . SER A 1 82 ? -15.055 8.542 24.387 1.00 60.34 82 SER A C 1
ATOM 661 O O . SER A 1 82 ? -14.882 7.957 23.322 1.00 60.34 82 SER A O 1
ATOM 663 N N . ASP A 1 83 ? -16.225 9.088 24.737 1.00 63.53 83 ASP A N 1
ATOM 664 C CA . ASP A 1 83 ? -17.489 8.973 23.976 1.00 63.53 83 ASP A CA 1
ATOM 665 C C . ASP A 1 83 ? -17.399 9.370 22.490 1.00 63.53 83 ASP A C 1
ATOM 667 O O . ASP A 1 83 ? -18.225 8.950 21.687 1.00 63.53 83 ASP A O 1
ATOM 671 N N . ASN A 1 84 ? -16.392 10.160 22.107 1.00 72.12 84 ASN A N 1
ATOM 672 C CA . ASN A 1 84 ? -16.107 10.506 20.718 1.00 72.12 84 ASN A CA 1
ATOM 673 C C . ASN A 1 84 ? -14.715 10.002 20.334 1.00 72.12 84 ASN A C 1
ATOM 675 O O . ASN A 1 84 ? -13.743 10.252 21.054 1.00 72.12 84 ASN A O 1
ATOM 679 N N . PHE A 1 85 ? -14.611 9.344 19.181 1.00 74.88 85 PHE A N 1
ATOM 680 C CA . PHE A 1 85 ? -13.346 8.912 18.595 1.00 74.88 85 PHE A CA 1
ATOM 681 C C . PHE A 1 85 ? -13.328 9.200 17.092 1.00 74.88 85 PHE A C 1
ATOM 683 O O . PHE A 1 85 ? -14.373 9.312 16.453 1.00 74.88 85 PHE A O 1
ATOM 690 N N . ILE A 1 86 ? -12.125 9.336 16.537 1.00 79.81 86 ILE A N 1
ATOM 691 C CA . ILE A 1 86 ? -11.891 9.479 15.100 1.00 79.81 86 ILE A CA 1
ATOM 692 C C . ILE A 1 86 ? -11.116 8.241 14.668 1.00 79.81 86 ILE A C 1
ATOM 694 O O . ILE A 1 86 ? -10.126 7.870 15.298 1.00 79.81 86 ILE A O 1
ATOM 698 N N . GLY A 1 87 ? -11.588 7.581 13.620 1.00 81.00 87 GLY A N 1
ATOM 699 C CA . GLY A 1 87 ? -10.946 6.385 13.108 1.00 81.00 87 GLY A CA 1
ATOM 700 C C . GLY A 1 87 ? -11.232 6.174 11.636 1.00 81.00 87 GLY A C 1
ATOM 701 O O . GLY A 1 87 ? -12.163 6.744 11.060 1.00 81.00 87 GLY A O 1
ATOM 702 N N . LYS A 1 88 ? -10.416 5.323 11.029 1.00 83.50 88 LYS A N 1
ATOM 703 C CA . LYS A 1 88 ? -10.519 4.945 9.627 1.00 83.50 88 LYS A CA 1
ATOM 704 C C . LYS A 1 88 ? -11.261 3.622 9.488 1.00 83.50 88 LYS A C 1
ATOM 706 O O . LYS A 1 88 ? -10.885 2.638 10.117 1.00 83.50 88 LYS A O 1
ATOM 711 N N . VAL A 1 89 ? -12.271 3.574 8.619 1.00 85.31 89 VAL A N 1
ATOM 712 C CA . VAL A 1 89 ? -12.952 2.317 8.269 1.00 85.31 89 VAL A CA 1
ATOM 713 C C . VAL A 1 89 ? -11.990 1.422 7.493 1.00 85.31 89 VAL A C 1
ATOM 715 O O . VAL A 1 89 ? -11.442 1.841 6.470 1.00 85.31 89 VAL A O 1
ATOM 718 N N . VAL A 1 90 ? -11.786 0.201 7.984 1.00 87.06 90 VAL A N 1
ATOM 719 C CA . VAL A 1 90 ? -10.933 -0.810 7.338 1.00 87.06 90 VAL A CA 1
ATOM 720 C C . VAL A 1 90 ? -11.737 -1.936 6.703 1.00 87.06 90 VAL A C 1
ATOM 722 O O . VAL A 1 90 ? -11.296 -2.496 5.704 1.00 87.06 90 VAL A O 1
ATOM 725 N N . GLU A 1 91 ? -12.924 -2.228 7.231 1.00 84.94 91 GLU A N 1
ATOM 726 C CA . GLU A 1 91 ? -13.808 -3.267 6.711 1.00 84.94 91 GLU A CA 1
ATOM 727 C C . GLU A 1 91 ? -15.272 -2.902 6.976 1.00 84.94 91 GLU A C 1
ATOM 729 O O . GLU A 1 91 ? -15.612 -2.338 8.017 1.00 84.94 91 GLU A O 1
ATOM 734 N N . VAL A 1 92 ? -16.143 -3.238 6.027 1.00 88.69 92 VAL A N 1
ATOM 735 C CA . VAL A 1 92 ? -17.599 -3.164 6.178 1.00 88.69 92 VAL A CA 1
ATOM 736 C C . VAL A 1 92 ? -18.119 -4.591 6.068 1.00 88.69 92 VAL A C 1
ATOM 738 O O . VAL A 1 92 ? -18.049 -5.181 4.991 1.00 88.69 92 VAL A O 1
ATOM 741 N N . VAL A 1 93 ? -18.598 -5.156 7.178 1.00 87.19 93 VAL A N 1
ATOM 742 C CA . VAL A 1 93 ? -19.064 -6.556 7.223 1.00 87.19 93 VAL A CA 1
ATOM 743 C C . VAL A 1 93 ? -20.538 -6.645 6.834 1.00 87.19 93 VAL A C 1
ATOM 745 O O . VAL A 1 93 ? -20.949 -7.577 6.151 1.00 87.19 93 VAL A O 1
ATOM 748 N N . SER A 1 94 ? -21.332 -5.661 7.254 1.00 84.38 94 SER A N 1
ATOM 749 C CA . SER A 1 94 ? -22.755 -5.522 6.937 1.00 84.38 94 SER A CA 1
ATOM 750 C C . SER A 1 94 ? -23.106 -4.033 6.858 1.00 84.38 94 SER A C 1
ATOM 752 O O . SER A 1 94 ? -22.309 -3.189 7.265 1.00 84.38 94 SER A O 1
ATOM 754 N N . GLY A 1 95 ? -24.289 -3.688 6.341 1.00 82.81 95 GLY A N 1
ATOM 755 C CA . GLY A 1 95 ? -24.738 -2.290 6.234 1.00 82.81 95 GLY A CA 1
ATOM 756 C C . GLY A 1 95 ? -24.769 -1.537 7.573 1.00 82.81 95 GLY A C 1
ATOM 757 O O . GLY A 1 95 ? -24.735 -0.311 7.593 1.00 82.81 95 GLY A O 1
ATOM 758 N N . ASP A 1 96 ? -24.791 -2.279 8.674 1.00 85.75 96 ASP A N 1
ATOM 759 C CA . ASP A 1 96 ? -24.858 -1.826 10.058 1.00 85.75 96 ASP A CA 1
ATOM 760 C C . ASP A 1 96 ? -23.642 -2.228 10.907 1.00 85.75 96 ASP A C 1
ATOM 762 O O . ASP A 1 96 ? -23.531 -1.757 12.037 1.00 85.75 96 ASP A O 1
ATOM 766 N N . TYR A 1 97 ? -22.726 -3.047 10.374 1.00 84.75 97 TYR A N 1
ATOM 767 C CA . TYR A 1 97 ? -21.542 -3.552 11.079 1.00 84.75 97 TYR A CA 1
ATOM 768 C C . TYR A 1 97 ? -20.265 -3.126 10.361 1.00 84.75 97 TYR A C 1
ATOM 770 O O . TYR A 1 97 ? -19.971 -3.585 9.248 1.00 84.75 97 TYR A O 1
ATOM 778 N N . ILE A 1 98 ? -19.464 -2.302 11.032 1.00 87.50 98 ILE A N 1
ATOM 779 C CA . ILE A 1 98 ? -18.210 -1.774 10.495 1.00 87.50 98 ILE A CA 1
ATOM 780 C C . ILE A 1 98 ? -17.035 -2.051 11.426 1.00 87.50 98 ILE A C 1
ATOM 782 O O . ILE A 1 98 ? -17.173 -2.105 12.648 1.00 87.50 98 ILE A O 1
ATOM 786 N N . VAL A 1 99 ? -15.857 -2.199 10.827 1.00 8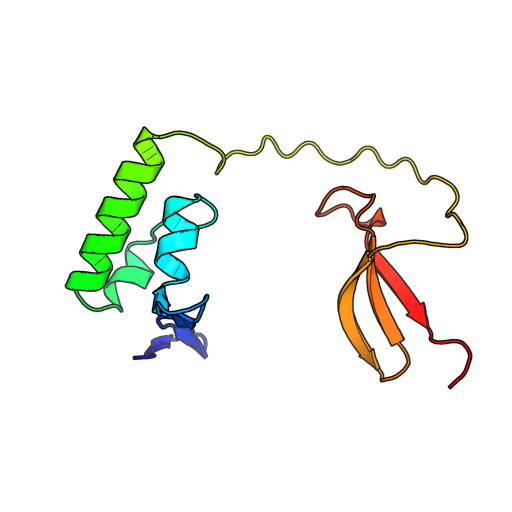4.75 99 VAL A N 1
ATOM 787 C CA . VAL A 1 99 ? -14.584 -2.314 11.534 1.00 84.75 99 VAL A CA 1
ATOM 788 C C . VAL A 1 99 ? -13.775 -1.047 11.299 1.00 84.75 99 VAL A C 1
ATOM 790 O O . VAL A 1 99 ? -13.541 -0.633 10.158 1.00 84.75 99 VAL A O 1
ATOM 793 N N . LEU A 1 100 ? -13.344 -0.426 12.388 1.00 85.25 100 LEU A N 1
ATOM 794 C CA . LEU A 1 100 ? -12.622 0.836 12.415 1.00 85.25 100 LEU A CA 1
ATOM 795 C C . LEU A 1 100 ? -11.239 0.633 13.025 1.00 85.25 100 LEU A C 1
ATOM 797 O O . LEU A 1 100 ? -11.053 -0.205 13.901 1.00 85.25 100 LEU A O 1
ATOM 801 N N . VAL A 1 101 ? -10.276 1.438 12.597 1.00 82.50 101 VAL A N 1
ATOM 802 C CA . VAL A 1 101 ? -8.986 1.589 13.270 1.00 82.50 101 VAL A CA 1
ATOM 803 C C . VAL A 1 101 ? -8.924 2.986 13.866 1.00 82.50 101 VAL A C 1
ATOM 805 O O . VAL A 1 101 ? -9.065 3.967 13.140 1.00 82.50 101 VAL A O 1
ATOM 808 N N . ASP A 1 102 ? -8.750 3.074 15.183 1.00 78.75 102 ASP A N 1
ATOM 809 C CA . ASP A 1 102 ? -8.621 4.349 15.895 1.00 78.75 102 ASP A CA 1
ATOM 810 C C . ASP A 1 102 ? -7.301 5.044 15.519 1.00 78.75 102 ASP A C 1
ATOM 812 O O . ASP A 1 102 ? -6.219 4.475 15.695 1.00 78.75 102 ASP A O 1
ATOM 816 N N . ASP A 1 103 ? -7.390 6.286 15.035 1.00 71.19 103 ASP A N 1
ATOM 817 C CA . ASP A 1 103 ? -6.234 7.078 14.595 1.00 71.19 103 ASP A CA 1
ATOM 818 C C . ASP A 1 103 ? -5.345 7.534 15.770 1.00 71.19 103 ASP A C 1
ATOM 820 O O . ASP A 1 103 ? -4.195 7.932 15.575 1.00 71.19 103 ASP A O 1
ATOM 824 N N . SER A 1 104 ? -5.855 7.480 17.007 1.00 67.88 104 SER A N 1
ATOM 825 C CA . SER A 1 104 ? -5.102 7.828 18.220 1.00 67.88 104 SER A CA 1
ATOM 826 C C . SER A 1 104 ? -4.125 6.739 18.669 1.00 67.88 104 SER A C 1
ATOM 828 O O . SER A 1 104 ? -3.254 6.996 19.509 1.00 67.88 104 SER A O 1
ATOM 830 N N . LEU A 1 105 ? -4.244 5.529 18.116 1.00 66.31 105 LEU A N 1
ATOM 831 C CA . LEU A 1 105 ? -3.387 4.394 18.432 1.00 66.31 105 LEU A CA 1
ATOM 832 C C . LEU A 1 105 ? -2.421 4.103 17.277 1.00 66.31 105 LEU A C 1
ATOM 834 O O . LEU A 1 105 ? -2.742 4.335 16.113 1.00 66.31 105 LEU A O 1
ATOM 838 N N . PRO A 1 106 ? -1.206 3.595 17.555 1.00 66.06 106 PRO A N 1
ATOM 839 C CA . PRO A 1 106 ? -0.241 3.387 16.487 1.00 66.06 106 PRO A CA 1
ATOM 840 C C . PRO A 1 106 ? -0.692 2.282 15.529 1.00 66.06 106 PRO A C 1
ATOM 842 O O . PRO A 1 106 ? -1.242 1.257 15.946 1.00 66.06 106 PRO A O 1
ATOM 845 N N . PHE A 1 107 ? -0.377 2.475 14.249 1.00 59.19 107 PHE A N 1
ATOM 846 C CA . PHE A 1 107 ? -0.698 1.538 13.178 1.00 59.19 107 PHE A CA 1
ATOM 847 C C . PHE A 1 107 ? -0.169 0.124 13.480 1.00 59.19 107 PHE A C 1
ATOM 849 O O . PHE A 1 107 ? 1.012 -0.056 13.784 1.00 59.19 107 PHE A O 1
ATOM 856 N N . GLY A 1 108 ? -1.049 -0.876 13.385 1.00 59.78 108 GLY A N 1
ATOM 857 C CA . GLY A 1 108 ? -0.729 -2.281 13.661 1.00 59.78 108 GLY A CA 1
ATOM 858 C C . GLY A 1 108 ? -0.911 -2.720 15.118 1.00 59.78 108 GLY A C 1
ATOM 859 O O . GLY A 1 108 ? -0.636 -3.875 15.435 1.00 59.78 108 GLY A O 1
ATOM 860 N N . SER A 1 109 ? -1.385 -1.842 16.010 1.00 61.47 109 SER A N 1
ATOM 861 C CA . SER A 1 109 ? -1.806 -2.254 17.352 1.00 61.47 109 SER A CA 1
ATOM 862 C C . SER A 1 109 ? -3.119 -3.048 17.276 1.00 61.47 109 SER A C 1
ATOM 864 O O . SER A 1 109 ? -4.107 -2.496 16.791 1.00 61.47 109 SER A O 1
ATOM 866 N N . PRO A 1 110 ? -3.202 -4.280 17.815 1.00 63.47 110 PRO A N 1
ATOM 867 C CA . PRO A 1 110 ? -4.469 -5.017 17.897 1.00 63.47 110 PRO A CA 1
ATOM 868 C C . PRO A 1 110 ? -5.548 -4.269 18.692 1.00 63.47 110 PRO A C 1
ATOM 870 O O . PRO A 1 110 ? -6.733 -4.493 18.498 1.00 63.47 110 PRO A O 1
ATOM 873 N N . ALA A 1 111 ? -5.133 -3.358 19.579 1.00 61.19 111 ALA A N 1
ATOM 874 C CA . ALA A 1 111 ? -6.029 -2.512 20.363 1.00 61.19 111 ALA A CA 1
ATOM 875 C C . ALA A 1 111 ? -6.628 -1.338 19.564 1.00 61.19 111 ALA A C 1
ATOM 877 O O . ALA A 1 111 ? -7.486 -0.633 20.088 1.00 61.19 111 ALA A O 1
ATOM 878 N N . ALA A 1 112 ? -6.143 -1.092 18.342 1.00 65.25 112 ALA A N 1
ATOM 879 C CA . ALA A 1 112 ? -6.660 -0.041 17.475 1.00 65.25 112 ALA A CA 1
ATOM 880 C C . ALA A 1 112 ? -7.894 -0.492 16.684 1.00 65.25 112 ALA A C 1
ATOM 882 O O . ALA A 1 112 ? -8.682 0.367 16.303 1.00 65.25 112 ALA A O 1
ATOM 883 N N . GLU A 1 113 ? -8.081 -1.801 16.469 1.00 74.50 113 GLU A N 1
ATOM 884 C CA . GLU A 1 113 ? -9.264 -2.344 15.793 1.00 74.50 113 GLU A CA 1
ATOM 885 C C . GLU A 1 113 ? -10.499 -2.254 16.704 1.00 74.50 113 GLU A C 1
ATOM 887 O O . GLU A 1 113 ? -10.486 -2.705 17.852 1.00 74.50 113 GLU A O 1
ATOM 892 N N . ARG A 1 114 ? -11.583 -1.687 16.175 1.00 75.69 114 ARG A N 1
ATOM 893 C CA . ARG A 1 114 ? -12.904 -1.608 16.801 1.00 75.69 114 ARG A CA 1
ATOM 894 C C . ARG A 1 114 ? -13.958 -2.150 15.862 1.00 75.69 114 ARG A C 1
ATOM 896 O O . ARG A 1 114 ? -13.848 -1.998 14.653 1.00 75.69 114 ARG A O 1
ATOM 903 N N . ARG A 1 115 ? -14.977 -2.778 16.434 1.00 78.75 115 ARG A N 1
ATOM 904 C CA . ARG A 1 115 ? -16.104 -3.372 15.718 1.00 78.75 115 ARG A CA 1
ATOM 905 C C . ARG A 1 115 ? -17.363 -2.737 16.257 1.00 78.75 115 ARG A C 1
ATOM 907 O O . ARG A 1 115 ? -17.737 -3.018 17.394 1.00 78.75 115 ARG A O 1
ATOM 914 N N . ASP A 1 116 ? -17.976 -1.901 15.438 1.00 78.19 116 ASP A N 1
ATOM 915 C CA . ASP A 1 116 ? -19.081 -1.060 15.862 1.00 78.19 116 ASP A CA 1
ATOM 916 C C . ASP A 1 116 ? -20.342 -1.393 15.071 1.00 78.19 116 ASP A C 1
ATOM 918 O O . ASP A 1 116 ? -20.309 -1.602 13.855 1.00 78.19 116 ASP A O 1
ATOM 922 N N . ASN A 1 117 ? -21.454 -1.427 15.805 1.00 82.06 117 ASN A N 1
ATOM 923 C CA . ASN A 1 117 ? -22.795 -1.558 15.257 1.00 82.06 117 ASN A CA 1
ATOM 924 C C . ASN A 1 117 ? -23.475 -0.195 15.243 1.00 82.06 117 ASN A C 1
ATOM 926 O O . ASN A 1 117 ? -23.475 0.518 16.250 1.00 82.06 117 ASN A O 1
ATOM 930 N N . LEU A 1 118 ? -24.114 0.140 14.128 1.00 81.88 118 LEU A N 1
ATOM 931 C CA . LEU A 1 118 ? -24.946 1.330 14.029 1.00 81.88 118 LEU A CA 1
ATOM 932 C C . LEU A 1 118 ? -26.250 1.089 14.805 1.00 81.88 118 LEU A C 1
ATOM 934 O O . LEU A 1 118 ? -27.101 0.307 14.402 1.00 81.88 118 LEU A O 1
ATOM 938 N N . SER A 1 119 ? -26.404 1.753 15.951 1.00 74.62 119 SER A N 1
ATOM 939 C CA . SER A 1 119 ? -27.449 1.463 16.947 1.00 74.62 119 SER A CA 1
ATOM 940 C C . SER A 1 119 ? -28.858 1.974 16.603 1.00 74.62 119 SER A C 1
ATOM 942 O O . SER A 1 119 ? -29.735 1.975 17.466 1.00 74.62 119 SER A O 1
ATOM 944 N N . SER A 1 120 ? -29.105 2.423 15.369 1.00 66.94 120 SER A N 1
ATOM 945 C CA . SER A 1 120 ? -30.382 3.049 14.991 1.00 66.94 120 SER A CA 1
ATOM 946 C C . SER A 1 120 ? -30.822 2.766 13.549 1.00 66.94 120 SER A C 1
ATOM 948 O O . SER A 1 120 ? -31.394 3.642 12.901 1.00 66.94 120 SER A O 1
ATOM 950 N N . ILE A 1 121 ? -30.547 1.559 13.040 1.00 57.47 121 ILE A N 1
ATOM 951 C CA . ILE A 1 121 ? -31.044 1.095 11.734 1.00 57.47 121 ILE A CA 1
ATOM 952 C C . ILE A 1 121 ? -32.155 0.054 11.878 1.00 57.47 121 ILE A C 1
ATOM 954 O O . ILE A 1 121 ? -32.143 -0.686 12.889 1.00 57.47 121 ILE A O 1
#

Sequence (121 aa):
MFTIEQFSNLIGSVYYSDGESAKDLAMQLIENRYAKYVEWSASMMEDEARRKLRVAELLAKKTKLWLCTKYVPPTTNSKAISDNFIGKVVEVVSGDYIVLVDDSLPFGSPAAERRDNLSSI

Foldseek 3Di:
DWDADPVRDIDDWDWDDPDPDTDTPLLVCLLVVVDDDDPVSLVVDDPVVSVSSVVSNVVSVVVDDDPDDPPDAFDPDDDDDDPDFDWDWPDDPDPFWTWTFTPVGDPPHPVRIDIGGNPPD

Radius of gyration: 19.83 Å; chains: 1; bounding box: 52×36×50 Å

InterPro domains:
  IPR035437 SNase-like, OB-fold superfamily [G3DSA:2.40.50.90] (2-81)

Secondary structure (DSSP, 8-state):
-EEE-TTS-EEE--EEEETTEEEEHHHHHHHTTSS---HHHHTTS-HHHHHHHHHHHHHHHHH---S-----PPP---PPPPS---EEEEEEEETTEEEEEETTS-TT-GGGEEEEE-TT-